Protein AF-A0A512AI89-F1 (afdb_monomer)

pLDDT: mean 77.48, std 12.75, range [50.72, 93.5]

Nearest PDB structures (foldseek):
  4h63-assembly1_H  TM=5.215E-01  e=9.725E+00  Schizosaccharomyces pombe 972h-

Radius of gyration: 15.81 Å; Cα contacts (8 Å, |Δi|>4): 36; chains: 1; bounding box: 40×14×44 Å

Foldseek 3Di:
DDPVVLVVLLVVLVVLLVVPFVCQPDPVGGDDDVSNVVSVVVNVVSCVPPVVVVVVVVVVVVVD

Secondary structure (DSSP, 8-state):
--HHHHHHHHHHHHHHHTTTTGGG-BTTB----HHHHHHHHHHHHHIIIIIHHHHHHHHHHTT-

Mean predicted aligned error: 8.46 Å

Sequence (64 aa):
MDDTSLHDRLNGLYDQLRDFPEGGRCEHGTYLKPRAYVAFLDLRQLIEREVLPALHRMDSDKRR

Solvent-accessible surface area (backbone atoms only — not comparable to full-atom values): 3692 Å² total; per-residue (Å²): 131,62,69,67,61,56,52,53,54,50,52,60,32,50,61,42,33,66,55,56,64,68,41,33,75,43,104,89,42,72,43,77,54,67,68,28,55,51,30,50,54,52,48,52,51,46,38,67,69,51,49,51,58,49,52,54,50,55,57,55,62,74,73,110

Organism: NCBI:txid707214

Structure (mmCIF, N/CA/C/O backbone):
data_AF-A0A512AI89-F1
#
_entry.id   AF-A0A512AI89-F1
#
loop_
_atom_site.group_PDB
_atom_site.id
_atom_site.type_symbol
_atom_site.label_atom_id
_atom_site.label_alt_id
_atom_site.label_comp_id
_atom_site.label_asym_id
_atom_site.label_entity_id
_atom_site.label_seq_id
_atom_site.pdbx_PDB_ins_code
_atom_site.Cartn_x
_atom_site.Cartn_y
_atom_site.Cartn_z
_atom_site.occupancy
_atom_site.B_iso_or_equiv
_atom_site.auth_seq_id
_atom_site.auth_comp_id
_atom_site.auth_asym_id
_atom_site.auth_atom_id
_atom_site.pdbx_PDB_model_num
ATOM 1 N N . MET A 1 1 ? -18.623 1.078 5.407 1.00 50.72 1 MET A N 1
ATOM 2 C CA . MET A 1 1 ? -17.630 0.848 4.340 1.00 50.72 1 MET A CA 1
ATOM 3 C C . MET A 1 1 ? -17.370 -0.638 4.363 1.00 50.72 1 MET A C 1
ATOM 5 O O . MET A 1 1 ? -17.036 -1.126 5.431 1.00 50.72 1 MET A O 1
ATOM 9 N N . ASP A 1 2 ? -17.672 -1.337 3.273 1.00 60.09 2 ASP A N 1
ATOM 10 C CA . ASP A 1 2 ? -17.615 -2.800 3.219 1.00 60.09 2 ASP A CA 1
ATOM 11 C C . ASP A 1 2 ? -16.181 -3.288 3.425 1.00 60.09 2 ASP A C 1
ATOM 13 O O . ASP A 1 2 ? -15.287 -2.891 2.679 1.00 60.09 2 ASP A O 1
ATOM 17 N N . ASP A 1 3 ? -15.957 -4.164 4.403 1.00 58.22 3 ASP A N 1
ATOM 18 C CA . ASP A 1 3 ? -14.642 -4.763 4.674 1.00 58.22 3 ASP A CA 1
ATOM 19 C C . ASP A 1 3 ? -14.064 -5.473 3.435 1.00 58.22 3 ASP A C 1
ATOM 21 O O . ASP A 1 3 ? -12.849 -5.499 3.226 1.00 58.22 3 ASP A O 1
ATOM 25 N N . THR A 1 4 ? -14.938 -5.966 2.551 1.00 68.56 4 THR A N 1
ATOM 26 C CA . THR A 1 4 ? -14.585 -6.522 1.237 1.00 68.56 4 THR A CA 1
ATOM 27 C C . THR A 1 4 ? -13.848 -5.499 0.366 1.00 68.56 4 THR A C 1
ATOM 29 O O . THR A 1 4 ? -12.847 -5.826 -0.262 1.00 68.56 4 THR A O 1
ATOM 32 N N . SER A 1 5 ? -14.254 -4.226 0.416 1.00 81.62 5 SER A N 1
ATOM 33 C CA . SER A 1 5 ? -13.628 -3.134 -0.337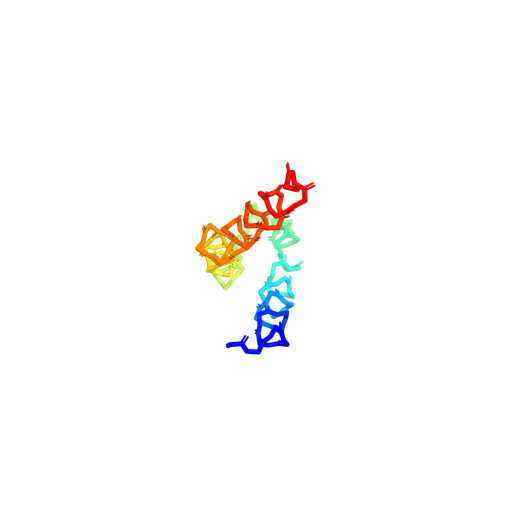 1.00 81.62 5 SER A CA 1
ATOM 34 C C . SER A 1 5 ? -12.189 -2.857 0.114 1.00 81.62 5 SER A C 1
ATOM 36 O O . SER A 1 5 ? -11.325 -2.569 -0.716 1.00 81.62 5 SER A O 1
ATOM 38 N N . LEU A 1 6 ? -11.898 -2.963 1.416 1.00 80.50 6 LEU A N 1
ATOM 39 C CA . LEU A 1 6 ? -10.538 -2.787 1.939 1.00 80.50 6 LEU A CA 1
ATOM 40 C C . LEU A 1 6 ? -9.641 -3.973 1.564 1.00 80.50 6 LEU A C 1
ATOM 42 O O . LEU A 1 6 ? -8.495 -3.771 1.157 1.00 80.50 6 LEU A O 1
ATOM 46 N N . HIS A 1 7 ? -10.167 -5.193 1.672 1.00 82.19 7 HIS A N 1
ATOM 47 C CA . HIS A 1 7 ? -9.439 -6.407 1.310 1.00 82.19 7 HIS A CA 1
ATOM 48 C C . HIS A 1 7 ? -9.049 -6.420 -0.177 1.00 82.19 7 HIS A C 1
ATOM 50 O O . HIS A 1 7 ? -7.887 -6.666 -0.505 1.00 82.19 7 HIS A O 1
ATOM 56 N N . ASP A 1 8 ? -9.975 -6.058 -1.067 1.00 87.56 8 ASP A N 1
ATOM 57 C CA . ASP A 1 8 ? -9.723 -5.997 -2.511 1.00 87.56 8 ASP A CA 1
ATOM 58 C C . ASP A 1 8 ? -8.677 -4.930 -2.871 1.00 87.56 8 ASP A C 1
ATOM 60 O O . ASP A 1 8 ? -7.779 -5.173 -3.683 1.00 87.56 8 ASP A O 1
ATOM 64 N N . ARG A 1 9 ? -8.738 -3.758 -2.219 1.00 85.81 9 ARG A N 1
ATOM 65 C CA . ARG A 1 9 ? -7.740 -2.686 -2.385 1.00 85.81 9 ARG A CA 1
ATOM 66 C C . ARG A 1 9 ? -6.348 -3.129 -1.933 1.00 85.81 9 ARG A C 1
ATOM 68 O O . ARG A 1 9 ? -5.373 -2.844 -2.627 1.00 85.81 9 ARG A O 1
ATOM 75 N N . LEU A 1 10 ? -6.246 -3.832 -0.803 1.00 85.81 10 LEU A N 1
ATOM 76 C CA . LEU A 1 10 ? -4.976 -4.375 -0.314 1.00 85.81 10 LEU A CA 1
ATOM 77 C C . LEU A 1 10 ? -4.402 -5.405 -1.291 1.00 85.81 10 LEU A C 1
ATOM 79 O O . LEU A 1 10 ? -3.241 -5.281 -1.679 1.00 85.81 10 LEU A O 1
ATOM 83 N N . ASN A 1 11 ? -5.210 -6.371 -1.732 1.00 86.50 11 ASN A N 1
ATOM 84 C CA . ASN A 1 11 ? -4.765 -7.410 -2.664 1.00 86.50 11 ASN A CA 1
ATOM 85 C C . ASN A 1 11 ? -4.259 -6.818 -3.987 1.00 86.50 11 ASN A C 1
ATOM 87 O O . ASN A 1 11 ? -3.169 -7.170 -4.437 1.00 86.50 11 ASN A O 1
ATOM 91 N N . GLY A 1 12 ? -4.981 -5.850 -4.561 1.00 86.31 12 GLY A N 1
ATOM 92 C CA . GLY A 1 12 ? -4.555 -5.187 -5.797 1.00 86.31 12 GLY A CA 1
ATOM 93 C C . GLY A 1 12 ? -3.221 -4.440 -5.670 1.00 86.31 12 GLY A C 1
ATOM 94 O O . GLY A 1 12 ? -2.432 -4.421 -6.617 1.00 86.31 12 GLY A O 1
ATOM 95 N N . LEU A 1 13 ? -2.935 -3.849 -4.504 1.00 85.38 13 LEU A N 1
ATOM 96 C CA . LEU A 1 13 ? -1.646 -3.202 -4.229 1.00 85.38 13 LEU A CA 1
ATOM 97 C C . LEU A 1 13 ? -0.525 -4.231 -4.024 1.00 85.38 13 LEU A C 1
ATOM 99 O O . LEU A 1 13 ? 0.576 -4.043 -4.545 1.00 85.38 13 LEU A O 1
ATOM 103 N N . TYR A 1 14 ? -0.797 -5.339 -3.328 1.00 83.88 14 TYR A N 1
ATOM 104 C CA . TYR A 1 14 ? 0.171 -6.425 -3.143 1.00 83.88 14 TYR A CA 1
ATOM 105 C C . TYR A 1 14 ? 0.568 -7.098 -4.461 1.00 83.88 14 TYR A C 1
ATOM 107 O O . TYR A 1 14 ? 1.751 -7.370 -4.668 1.00 83.88 14 TYR A O 1
ATOM 115 N N . ASP A 1 15 ? -0.372 -7.298 -5.384 1.00 84.88 15 ASP A N 1
ATOM 116 C CA . ASP A 1 15 ? -0.069 -7.852 -6.708 1.00 84.88 15 ASP A CA 1
ATOM 117 C C . ASP A 1 15 ? 0.905 -6.965 -7.495 1.00 84.88 15 ASP A C 1
ATOM 119 O O . ASP A 1 15 ? 1.827 -7.461 -8.147 1.00 84.88 15 ASP A O 1
ATOM 123 N N . GLN A 1 16 ? 0.758 -5.642 -7.390 1.00 80.06 16 GLN A N 1
ATOM 124 C CA . GLN A 1 16 ? 1.678 -4.688 -8.016 1.00 80.06 16 GLN A CA 1
ATOM 125 C C . GLN A 1 16 ? 3.044 -4.646 -7.323 1.00 80.06 16 GLN A C 1
ATOM 127 O O . GLN A 1 16 ? 4.062 -4.401 -7.974 1.00 80.06 16 GLN A O 1
ATOM 132 N N . LEU A 1 17 ? 3.081 -4.922 -6.018 1.00 77.25 17 LEU A N 1
ATOM 133 C CA . LEU A 1 17 ? 4.314 -5.081 -5.251 1.00 77.25 17 LEU A CA 1
ATOM 134 C C . LEU A 1 17 ? 5.018 -6.407 -5.508 1.00 77.25 17 LEU A C 1
ATOM 136 O O . LEU A 1 17 ? 6.200 -6.504 -5.214 1.00 77.25 17 LEU A O 1
ATOM 140 N N . ARG A 1 18 ? 4.372 -7.415 -6.098 1.00 72.00 18 ARG A N 1
ATOM 141 C CA . ARG A 1 18 ? 5.066 -8.657 -6.474 1.00 72.00 18 ARG A CA 1
ATOM 142 C C . ARG A 1 18 ? 6.193 -8.415 -7.485 1.00 72.00 18 ARG A C 1
ATOM 144 O O . ARG A 1 18 ? 7.152 -9.171 -7.542 1.00 72.00 18 ARG A O 1
ATOM 151 N N . ASP A 1 19 ? 6.112 -7.324 -8.247 1.00 66.50 19 ASP A N 1
ATOM 152 C CA . ASP A 1 19 ? 7.197 -6.851 -9.114 1.00 66.50 19 ASP A CA 1
ATOM 153 C C . ASP A 1 19 ? 8.387 -6.222 -8.347 1.00 66.50 19 ASP A C 1
ATOM 155 O O . ASP A 1 19 ? 9.398 -5.848 -8.955 1.00 66.50 19 ASP A O 1
ATOM 159 N N . PHE A 1 20 ? 8.271 -6.076 -7.024 1.00 61.88 20 PHE A N 1
ATOM 160 C CA . PHE A 1 20 ? 9.240 -5.477 -6.109 1.00 61.88 20 PHE A CA 1
ATOM 161 C C . PHE A 1 20 ? 9.947 -6.580 -5.292 1.00 61.88 20 PHE A C 1
ATOM 163 O O . PHE A 1 20 ? 9.273 -7.319 -4.581 1.00 61.88 20 PHE A O 1
ATOM 170 N N . PRO A 1 21 ? 11.288 -6.715 -5.304 1.00 60.38 21 PRO A N 1
ATOM 171 C CA . PRO A 1 21 ? 12.295 -6.031 -6.099 1.00 60.38 21 PRO A CA 1
ATOM 172 C C . PRO A 1 21 ? 12.847 -6.941 -7.211 1.00 60.38 21 PRO A C 1
ATOM 174 O O . PRO A 1 21 ? 14.019 -6.817 -7.546 1.00 60.38 21 PRO A O 1
ATOM 177 N N . GLU A 1 22 ? 12.079 -7.879 -7.781 1.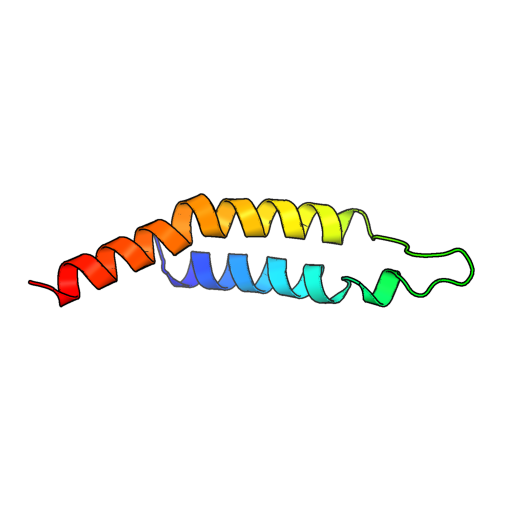00 52.88 22 GLU A N 1
ATOM 178 C CA . GLU A 1 22 ? 12.590 -8.717 -8.887 1.00 52.88 22 GLU A CA 1
ATOM 179 C C . GLU A 1 22 ? 12.953 -7.891 -10.136 1.00 52.88 22 GLU A C 1
ATOM 181 O O . GLU A 1 22 ? 13.864 -8.265 -10.872 1.00 52.88 22 GLU A O 1
ATOM 186 N N . GLY A 1 23 ? 12.370 -6.695 -10.312 1.00 51.94 23 GLY A N 1
ATOM 187 C CA . GLY A 1 23 ? 12.888 -5.691 -11.259 1.00 51.94 23 GLY A CA 1
ATOM 188 C C . GLY A 1 23 ? 14.311 -5.194 -10.941 1.00 51.94 23 GLY A C 1
ATOM 189 O O . GLY A 1 23 ? 14.995 -4.638 -11.794 1.00 51.94 23 GLY A O 1
ATOM 190 N N . GLY A 1 24 ? 14.789 -5.431 -9.723 1.00 51.38 24 GLY A N 1
ATOM 191 C CA . GLY A 1 24 ? 16.087 -5.025 -9.206 1.00 51.38 24 GLY A CA 1
ATOM 192 C C . GLY A 1 24 ? 17.277 -5.848 -9.704 1.00 51.38 24 GLY A C 1
ATOM 193 O O . GLY A 1 24 ? 18.418 -5.463 -9.469 1.00 51.38 24 GLY A O 1
ATOM 194 N N . ARG A 1 25 ? 17.042 -6.969 -10.391 1.00 54.75 25 ARG A N 1
ATOM 195 C CA . ARG A 1 25 ? 18.097 -7.741 -11.059 1.00 54.75 25 ARG A CA 1
ATOM 196 C C . ARG A 1 25 ? 18.015 -7.511 -12.560 1.00 54.75 25 ARG A C 1
ATOM 198 O O . ARG A 1 25 ? 17.638 -8.404 -13.310 1.00 54.75 25 ARG A O 1
ATOM 205 N N . CYS A 1 26 ? 18.350 -6.304 -12.999 1.00 60.56 26 CYS A N 1
ATOM 206 C CA . CYS A 1 26 ? 18.680 -6.073 -14.400 1.00 60.56 26 CYS A CA 1
ATOM 207 C C . CYS A 1 26 ? 20.198 -5.925 -14.534 1.00 60.56 26 CYS A C 1
ATOM 209 O O . CYS A 1 26 ? 20.876 -5.554 -13.576 1.00 60.56 26 CYS A O 1
ATOM 211 N N . GLU A 1 27 ? 20.739 -6.213 -15.719 1.00 62.34 27 GLU A N 1
ATOM 212 C CA . GLU A 1 27 ? 22.185 -6.166 -16.006 1.00 62.34 27 GLU A CA 1
ATOM 213 C C . GLU A 1 27 ? 22.833 -4.796 -15.693 1.00 62.34 27 GLU A C 1
ATOM 215 O O . GLU A 1 27 ? 24.051 -4.691 -15.607 1.00 62.34 27 GLU A O 1
ATOM 220 N N . HIS A 1 28 ? 22.014 -3.761 -15.459 1.00 62.28 28 HIS A N 1
ATOM 221 C CA . HIS A 1 28 ? 22.404 -2.373 -15.216 1.00 62.28 28 HIS A CA 1
ATOM 222 C C . HIS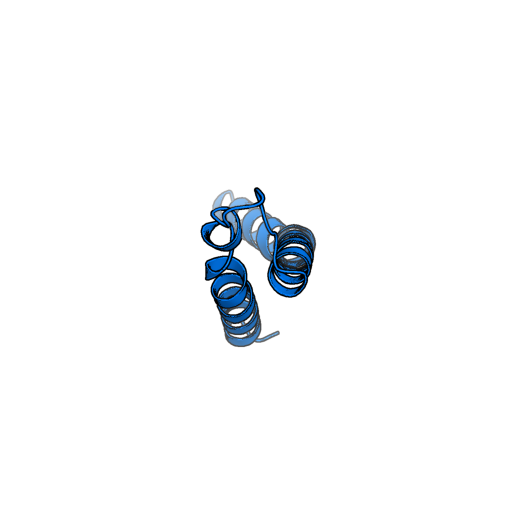 A 1 28 ? 22.075 -1.865 -13.791 1.00 62.28 28 HIS A C 1
ATOM 224 O O . HIS A 1 28 ? 22.211 -0.671 -13.529 1.00 62.28 28 HIS A O 1
ATOM 230 N N . GLY A 1 29 ? 21.651 -2.736 -12.861 1.00 63.19 29 GLY A N 1
ATOM 231 C CA . GLY A 1 29 ? 21.415 -2.397 -11.448 1.00 63.19 29 GLY A CA 1
ATOM 232 C C . GLY A 1 29 ? 19.975 -2.605 -10.962 1.00 63.19 29 GLY A C 1
ATOM 233 O O . GLY A 1 29 ? 19.200 -3.362 -11.545 1.00 63.19 29 GLY A O 1
ATOM 234 N N . THR A 1 30 ? 19.609 -1.939 -9.861 1.00 63.94 30 THR A N 1
ATOM 235 C CA . THR A 1 30 ? 18.269 -2.060 -9.272 1.00 63.94 30 THR A CA 1
ATOM 236 C C . THR A 1 30 ? 17.255 -1.227 -10.060 1.00 63.94 30 THR A C 1
ATOM 238 O O . THR A 1 30 ? 17.142 -0.025 -9.826 1.00 63.94 30 THR A O 1
ATOM 241 N N . TYR A 1 31 ? 16.493 -1.835 -10.977 1.00 64.81 31 TYR A N 1
ATOM 242 C CA . TYR A 1 31 ? 15.402 -1.140 -11.665 1.00 64.81 31 TYR A CA 1
ATOM 243 C C . TYR A 1 31 ? 14.084 -1.290 -10.904 1.00 64.81 31 TYR A C 1
ATOM 245 O O . TYR A 1 31 ? 13.456 -2.348 -10.850 1.00 64.81 31 TYR A O 1
ATOM 253 N N . LEU A 1 32 ? 13.634 -0.187 -10.318 1.00 68.81 32 LEU A N 1
ATOM 254 C CA . LEU A 1 32 ? 12.324 -0.118 -9.700 1.00 68.81 32 LEU A CA 1
ATOM 255 C C . LEU A 1 32 ? 11.281 0.279 -10.748 1.00 68.81 32 LEU A C 1
ATOM 257 O O . LEU A 1 32 ? 11.317 1.393 -11.268 1.00 68.81 32 LEU A O 1
ATOM 261 N N . LYS A 1 33 ? 10.316 -0.606 -11.034 1.00 75.50 33 LYS A N 1
ATOM 262 C CA . LYS A 1 33 ? 9.176 -0.248 -11.890 1.00 75.50 33 LYS A CA 1
ATOM 263 C C . LYS A 1 33 ? 8.407 0.908 -11.226 1.00 75.50 33 LYS A C 1
ATOM 265 O O . LYS A 1 33 ? 7.953 0.725 -10.094 1.00 75.50 33 LYS A O 1
ATOM 270 N N . PRO A 1 34 ? 8.171 2.047 -11.910 1.00 80.75 34 PRO A N 1
ATOM 271 C CA . PRO A 1 34 ? 7.458 3.187 -11.325 1.00 80.75 34 PRO A CA 1
ATOM 272 C C . PRO A 1 34 ? 6.103 2.813 -10.710 1.00 80.75 34 PRO A C 1
ATOM 274 O O . PRO A 1 34 ? 5.768 3.285 -9.629 1.00 80.75 34 PRO A O 1
ATOM 277 N N . ARG A 1 35 ? 5.365 1.882 -11.337 1.00 82.62 35 ARG A N 1
ATOM 278 C CA . ARG A 1 35 ? 4.093 1.363 -10.804 1.00 82.62 35 ARG A CA 1
ATOM 279 C C . ARG A 1 35 ? 4.231 0.692 -9.434 1.00 82.62 35 ARG A C 1
ATOM 281 O O . ARG A 1 35 ? 3.395 0.907 -8.570 1.00 82.62 35 ARG A O 1
ATOM 288 N N . ALA A 1 36 ? 5.299 -0.078 -9.222 1.00 80.81 36 ALA A N 1
ATOM 289 C CA . ALA A 1 36 ? 5.531 -0.789 -7.968 1.00 80.81 36 ALA A CA 1
ATOM 290 C C . ALA A 1 36 ? 5.906 0.192 -6.848 1.00 80.81 36 ALA A C 1
ATOM 292 O O . ALA A 1 36 ? 5.501 0.013 -5.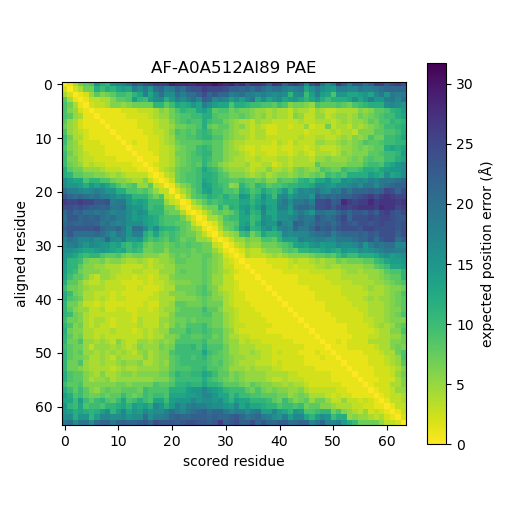704 1.00 80.81 36 ALA A O 1
ATOM 293 N N . TYR A 1 37 ? 6.627 1.266 -7.186 1.00 82.25 37 TYR A N 1
ATOM 294 C CA . TYR A 1 37 ? 6.912 2.345 -6.242 1.00 82.25 37 TYR A CA 1
ATOM 295 C C . TYR A 1 37 ? 5.648 3.105 -5.824 1.00 82.25 37 TYR A C 1
ATOM 297 O O . TYR A 1 37 ? 5.449 3.358 -4.640 1.00 82.25 37 TYR A O 1
ATOM 305 N N . VAL A 1 38 ? 4.773 3.434 -6.778 1.00 87.50 38 VAL A N 1
ATOM 306 C CA . VAL A 1 38 ? 3.487 4.081 -6.476 1.00 87.50 38 VAL A CA 1
ATOM 307 C C . VAL A 1 38 ? 2.621 3.170 -5.604 1.00 87.50 38 VAL A C 1
ATOM 309 O O . VAL A 1 38 ? 2.169 3.604 -4.548 1.00 87.50 38 VAL A O 1
ATOM 312 N N . ALA A 1 39 ? 2.497 1.887 -5.959 1.00 87.69 39 ALA A N 1
ATOM 313 C CA . ALA A 1 39 ? 1.763 0.909 -5.158 1.00 87.69 39 ALA A CA 1
ATOM 314 C C . ALA A 1 39 ? 2.311 0.781 -3.723 1.00 87.69 39 ALA A C 1
ATOM 316 O O . ALA A 1 39 ? 1.538 0.641 -2.778 1.00 87.69 39 ALA A O 1
ATOM 317 N N . PHE A 1 40 ? 3.633 0.882 -3.535 1.00 85.75 40 PHE A N 1
ATOM 318 C CA . PHE A 1 40 ? 4.251 0.915 -2.206 1.00 85.75 40 PHE A CA 1
ATOM 319 C C . PHE A 1 40 ? 3.802 2.131 -1.383 1.00 85.75 40 PHE A C 1
ATOM 321 O O . PHE A 1 40 ? 3.452 1.988 -0.208 1.00 85.75 40 PHE A O 1
ATOM 328 N N . LEU A 1 41 ? 3.802 3.324 -1.985 1.00 89.69 41 LEU A N 1
ATOM 329 C CA . LEU A 1 41 ? 3.367 4.549 -1.307 1.00 89.69 41 LEU A CA 1
ATOM 330 C C . LEU A 1 41 ? 1.876 4.502 -0.956 1.00 89.69 41 LEU A C 1
ATOM 332 O O . LEU A 1 41 ? 1.501 4.884 0.156 1.00 89.69 41 LEU A O 1
ATOM 336 N N . ASP A 1 42 ? 1.047 3.996 -1.866 1.00 90.06 42 ASP A N 1
ATOM 337 C CA . ASP A 1 42 ? -0.394 3.850 -1.654 1.00 90.06 42 ASP A CA 1
ATOM 338 C C . ASP A 1 42 ? -0.699 2.823 -0.558 1.00 90.06 42 ASP A C 1
ATOM 340 O O . ASP A 1 42 ? -1.521 3.084 0.325 1.00 90.06 42 ASP A O 1
ATOM 344 N N . LEU A 1 43 ? 0.019 1.693 -0.542 1.00 89.69 43 LEU A N 1
ATOM 345 C CA . LEU A 1 43 ? -0.111 0.684 0.510 1.00 89.69 43 LEU A CA 1
ATOM 346 C C . LEU A 1 43 ? 0.251 1.260 1.879 1.00 89.69 43 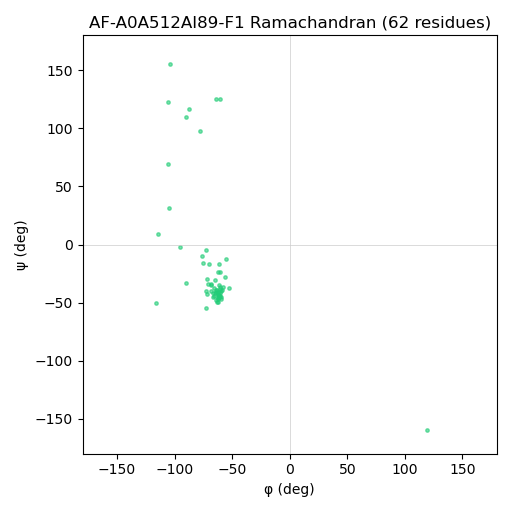LEU A C 1
ATOM 348 O O . LEU A 1 43 ? -0.471 1.043 2.854 1.00 89.69 43 LEU A O 1
ATOM 352 N N . ARG A 1 44 ? 1.340 2.031 1.960 1.00 89.94 44 ARG A N 1
ATOM 353 C CA . ARG A 1 44 ? 1.746 2.680 3.209 1.00 89.94 44 ARG A CA 1
ATOM 354 C C . ARG A 1 44 ? 0.657 3.621 3.729 1.00 89.94 44 ARG A C 1
ATOM 356 O O . ARG A 1 44 ? 0.309 3.547 4.906 1.00 89.94 44 ARG A O 1
ATOM 363 N N .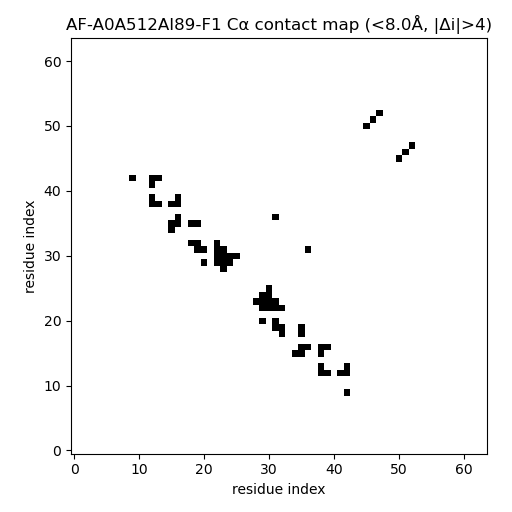 GLN A 1 45 ? 0.093 4.466 2.865 1.00 93.12 45 GLN A N 1
ATOM 364 C CA . GLN A 1 45 ? -0.989 5.375 3.260 1.00 93.12 45 GLN A CA 1
ATOM 365 C C . GLN A 1 45 ? -2.236 4.620 3.725 1.00 93.12 45 GLN A C 1
ATOM 367 O O . GLN A 1 45 ? -2.860 5.018 4.709 1.00 93.12 45 GLN A O 1
ATOM 372 N N . LEU A 1 46 ? -2.592 3.532 3.037 1.00 90.38 46 LEU A N 1
ATOM 373 C CA . LEU A 1 46 ? -3.740 2.699 3.383 1.00 90.38 46 LEU A CA 1
ATOM 374 C C . LEU A 1 46 ? -3.576 2.058 4.768 1.00 90.38 46 LEU A C 1
ATOM 376 O O . LEU A 1 46 ? -4.499 2.084 5.584 1.00 90.38 46 LEU A O 1
ATOM 380 N N . ILE A 1 47 ? -2.381 1.539 5.060 1.00 90.19 47 ILE A N 1
ATOM 381 C CA . ILE A 1 47 ? -2.060 0.955 6.366 1.00 90.19 47 ILE A CA 1
ATOM 382 C C . ILE A 1 47 ? -2.161 2.007 7.474 1.00 90.19 47 ILE A C 1
ATOM 384 O O . ILE A 1 47 ? -2.822 1.771 8.486 1.00 90.19 47 ILE A O 1
ATOM 388 N N . GLU A 1 48 ? -1.536 3.169 7.279 1.00 93.50 48 GLU A N 1
ATOM 389 C CA . GLU A 1 48 ? -1.499 4.240 8.280 1.00 93.50 48 GLU A CA 1
ATOM 390 C C . GLU A 1 48 ? -2.893 4.817 8.571 1.00 93.50 48 GLU A C 1
ATOM 392 O O . GLU A 1 48 ? -3.211 5.109 9.725 1.00 93.50 48 GLU A O 1
ATOM 397 N N . ARG A 1 49 ? -3.735 4.975 7.543 1.00 92.75 49 ARG A N 1
ATOM 398 C CA .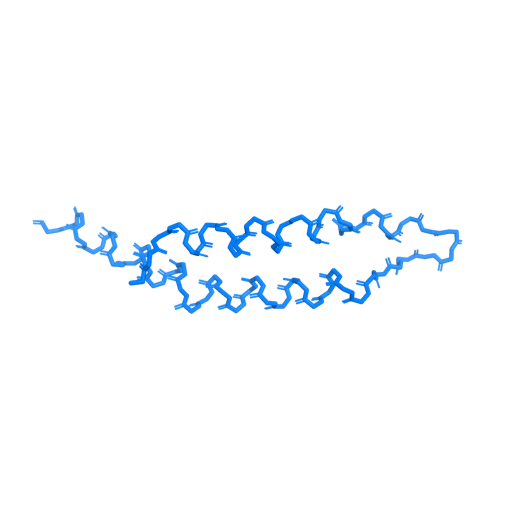 ARG A 1 49 ? -5.041 5.644 7.667 1.00 92.75 49 ARG A CA 1
ATOM 399 C C . ARG A 1 49 ? -6.192 4.716 8.023 1.00 92.75 49 ARG A C 1
ATOM 401 O O . ARG A 1 49 ? -7.126 5.158 8.687 1.00 92.75 49 ARG A O 1
ATOM 408 N N . GLU A 1 50 ? -6.161 3.469 7.562 1.00 88.38 50 GLU A N 1
ATOM 409 C CA . GLU A 1 50 ? -7.310 2.564 7.670 1.00 88.38 50 GLU A CA 1
ATOM 410 C C . GLU A 1 50 ? -6.994 1.352 8.559 1.00 88.38 50 GLU A C 1
ATOM 412 O O . GLU A 1 50 ? -7.727 1.089 9.516 1.00 88.38 50 GLU A O 1
ATOM 417 N N . VAL A 1 51 ? -5.874 0.661 8.314 1.00 86.38 51 VAL A N 1
ATOM 418 C CA . VAL A 1 51 ? -5.550 -0.609 8.994 1.00 86.38 51 VAL A CA 1
ATOM 419 C C . VAL A 1 51 ? -5.137 -0.401 10.452 1.00 86.38 51 VAL A C 1
ATOM 421 O O . VAL A 1 51 ? -5.744 -0.993 11.345 1.00 86.38 51 VAL A O 1
ATOM 424 N N . LEU A 1 52 ? -4.139 0.446 10.728 1.00 90.31 52 LEU A N 1
ATOM 425 C CA . LEU A 1 52 ? -3.664 0.664 12.103 1.00 90.31 52 LEU A CA 1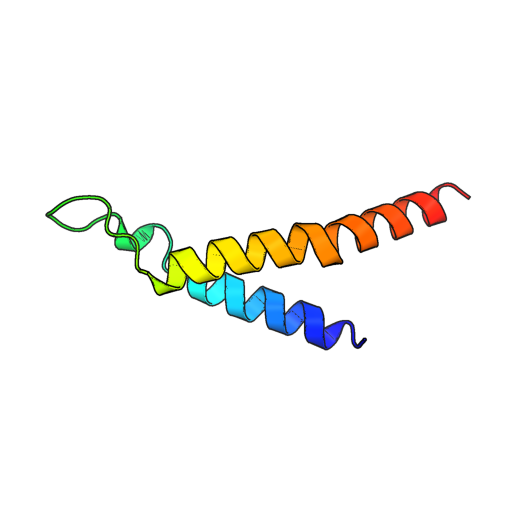
ATOM 426 C C . LEU A 1 52 ? -4.772 1.207 13.023 1.00 90.31 52 LEU A C 1
ATOM 428 O O . LEU A 1 52 ? -4.951 0.663 14.116 1.00 90.31 52 LEU A O 1
ATOM 432 N N . PRO A 1 53 ? -5.589 2.197 12.606 1.00 89.81 53 PRO A N 1
ATOM 433 C CA . PRO A 1 53 ? -6.704 2.655 13.430 1.00 89.81 53 PRO A CA 1
ATOM 434 C C . PRO A 1 53 ? -7.791 1.596 13.637 1.00 89.81 53 PRO A C 1
ATOM 436 O O . PRO A 1 53 ? -8.464 1.614 14.668 1.00 89.81 53 PRO A O 1
ATOM 439 N N . ALA A 1 54 ? -8.015 0.691 12.679 1.00 86.94 54 ALA A N 1
ATOM 440 C CA . ALA A 1 54 ? -8.932 -0.435 12.869 1.00 86.94 54 ALA A CA 1
ATOM 441 C C . ALA A 1 54 ? -8.396 -1.422 13.920 1.00 86.94 54 ALA A C 1
ATOM 443 O O . ALA A 1 54 ? -9.128 -1.780 14.842 1.00 86.94 54 ALA A O 1
ATOM 444 N N . LEU A 1 55 ? -7.109 -1.771 13.854 1.00 86.75 55 LEU A N 1
ATOM 445 C CA . LEU A 1 55 ? -6.463 -2.654 14.832 1.00 86.75 55 LEU A CA 1
ATOM 446 C C . LEU A 1 55 ? -6.466 -2.059 16.245 1.00 86.75 55 LEU A C 1
ATOM 448 O O . LEU A 1 55 ? -6.839 -2.740 17.197 1.00 86.75 55 LEU A O 1
ATOM 452 N N . HIS A 1 56 ? -6.136 -0.772 16.389 1.00 91.38 56 HIS A N 1
ATOM 453 C CA . HIS A 1 56 ? -6.166 -0.096 17.692 1.00 91.38 56 HIS A CA 1
ATOM 454 C C . HIS A 1 56 ? -7.566 -0.085 18.323 1.00 91.38 56 HIS A C 1
ATOM 456 O O . HIS A 1 56 ? -7.693 -0.220 19.543 1.00 91.38 56 HIS A O 1
ATOM 462 N N . ARG A 1 57 ? -8.625 0.060 17.510 1.00 87.38 57 ARG A N 1
ATOM 463 C CA . ARG A 1 57 ? -10.015 -0.042 17.986 1.00 87.38 57 ARG A CA 1
ATOM 464 C C . ARG A 1 57 ? -10.315 -1.448 18.507 1.00 87.38 57 ARG A C 1
ATOM 466 O O . ARG A 1 57 ? -10.787 -1.578 19.630 1.00 87.38 57 ARG A O 1
ATOM 473 N N . MET A 1 58 ? -9.944 -2.485 17.755 1.00 84.44 58 MET A N 1
ATOM 474 C CA . MET A 1 58 ? -10.137 -3.882 18.166 1.00 84.44 58 MET A CA 1
ATOM 475 C C . MET A 1 58 ? -9.392 -4.233 19.462 1.00 84.44 58 MET A C 1
ATOM 477 O O . MET A 1 58 ? -9.940 -4.924 20.319 1.00 84.44 58 MET A O 1
ATOM 481 N N . ASP A 1 59 ? -8.154 -3.762 19.626 1.00 85.25 59 ASP A N 1
ATOM 482 C CA . ASP A 1 59 ? -7.373 -3.998 20.847 1.00 85.25 59 ASP A CA 1
ATOM 483 C C . ASP A 1 59 ? -7.948 -3.260 22.061 1.00 85.25 59 ASP A C 1
ATOM 485 O O . ASP A 1 59 ? -7.891 -3.774 23.180 1.00 85.25 59 ASP A O 1
ATOM 489 N N . SER A 1 60 ? -8.518 -2.072 21.846 1.00 83.56 60 SER A N 1
ATOM 490 C CA . SER A 1 60 ? -9.188 -1.304 22.903 1.00 83.56 60 SER A CA 1
ATOM 491 C C . SER A 1 60 ? -10.481 -1.984 23.356 1.00 83.56 60 SER A C 1
ATOM 493 O O . SER A 1 60 ? -10.736 -2.056 24.558 1.00 83.56 60 SER A O 1
ATOM 495 N N . ASP A 1 61 ? -11.254 -2.536 22.418 1.00 79.62 61 ASP A N 1
ATOM 496 C CA . ASP A 1 61 ? -12.493 -3.267 22.711 1.00 79.62 61 ASP A CA 1
ATOM 497 C C . ASP A 1 61 ? -12.231 -4.593 23.437 1.00 79.62 61 ASP A C 1
ATOM 499 O O . ASP A 1 61 ? -12.993 -4.964 24.323 1.00 79.62 61 ASP A O 1
ATOM 503 N N . LYS A 1 62 ? -11.124 -5.286 23.135 1.00 70.06 62 LYS A N 1
ATOM 504 C CA . LYS A 1 62 ? -10.727 -6.530 23.826 1.00 70.06 62 LYS A CA 1
ATOM 505 C C . LYS A 1 62 ? -10.257 -6.335 25.272 1.00 70.06 62 LYS A C 1
ATOM 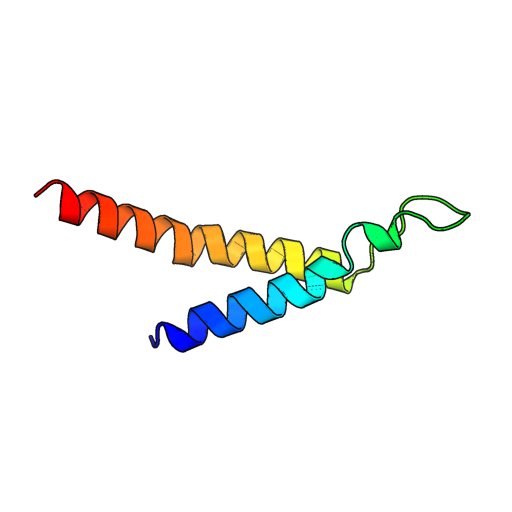507 O O . LYS A 1 62 ? -10.129 -7.319 25.996 1.00 70.06 62 LYS A O 1
ATOM 512 N N . ARG A 1 63 ? -9.912 -5.107 25.673 1.00 69.00 63 ARG A N 1
ATOM 513 C CA . ARG A 1 63 ? -9.436 -4.779 27.031 1.00 69.00 63 ARG A CA 1
ATOM 514 C C . ARG A 1 63 ? -10.546 -4.270 27.959 1.00 69.00 63 ARG A C 1
ATOM 516 O O . ARG A 1 63 ? -10.249 -3.974 29.117 1.00 69.00 63 ARG A O 1
ATOM 523 N N . ARG A 1 64 ? -11.774 -4.131 27.456 1.00 54.56 64 ARG A N 1
ATOM 524 C CA . ARG A 1 64 ? -12.987 -3.859 28.240 1.00 54.56 64 ARG A CA 1
ATOM 525 C C . ARG A 1 64 ? -13.681 -5.156 28.625 1.00 54.56 64 ARG A C 1
ATOM 527 O O . ARG A 1 64 ? -14.282 -5.150 29.719 1.00 54.56 64 ARG A O 1
#